Protein AF-F7X3C7-F1 (afdb_monomer_lite)

Organism: Sinorhizobium meliloti (strain SM11) (NCBI:txid707241)

Secondary structure (DSSP, 8-state):
-HHHHHHHHHTTS-HHHHHHHHHHHHHHHHHTS-HHHHHHHHHHHHHHHHHHHHHHHHHHH-TT--GGGTTT--

Radius of gyration: 15.15 Å; chains: 1; bounding box: 37×29×36 Å

Sequence (74 aa):
MIVEAIKPLLAGHPAEVQSVVLADLVATFIAGWSPNLRKKMLDALIANVGDLIPVNEMILFGPEGHPDREMTRQ

pLDDT: mean 89.84, std 11.64, range [40.25, 97.06]

Foldseek 3Di:
DVVVVVVVVLPPDDPVVSVVVVVVVLVVVLVPDDPVCSVVVVVVVVVVVVVCQQVVQCVVPNPVGDPCPVVVVD

Structure (mmCIF, N/CA/C/O backbone):
data_AF-F7X3C7-F1
#
_entry.id   AF-F7X3C7-F1
#
loop_
_atom_site.group_PDB
_atom_site.id
_atom_site.type_symbol
_atom_site.label_atom_id
_atom_site.label_alt_id
_atom_site.label_comp_id
_atom_site.label_asym_id
_atom_site.label_entity_id
_atom_site.label_seq_id
_atom_site.pdbx_PDB_ins_code
_atom_site.Cartn_x
_atom_site.Cartn_y
_atom_site.Cartn_z
_atom_site.occupancy
_atom_site.B_iso_or_equiv
_atom_site.auth_seq_id
_atom_site.auth_comp_id
_atom_site.auth_asym_id
_atom_site.auth_atom_id
_atom_site.pdbx_PDB_model_num
ATOM 1 N N . MET A 1 1 ? -0.910 -15.778 -6.774 1.00 68.81 1 MET A N 1
ATOM 2 C CA . MET A 1 1 ? -1.470 -15.089 -5.582 1.00 68.81 1 MET A CA 1
ATOM 3 C C . MET A 1 1 ? -2.563 -14.134 -6.040 1.00 68.81 1 MET A C 1
ATOM 5 O O . MET A 1 1 ? -2.485 -13.700 -7.180 1.00 68.81 1 MET A O 1
ATOM 9 N N . ILE A 1 2 ? -3.536 -13.775 -5.193 1.00 84.75 2 ILE A N 1
ATOM 10 C CA . ILE A 1 2 ? -4.596 -12.797 -5.543 1.00 84.75 2 ILE A CA 1
ATOM 11 C C . ILE A 1 2 ? -4.000 -11.469 -6.046 1.00 84.75 2 ILE A C 1
ATOM 13 O O . ILE A 1 2 ? -4.527 -10.869 -6.973 1.00 84.75 2 ILE A O 1
ATOM 17 N N . VAL A 1 3 ? -2.843 -11.070 -5.513 1.00 83.25 3 VAL A N 1
ATOM 18 C CA . VAL A 1 3 ? -2.081 -9.892 -5.958 1.00 83.25 3 VAL A CA 1
ATOM 19 C C . VAL A 1 3 ? -1.794 -9.901 -7.469 1.00 83.2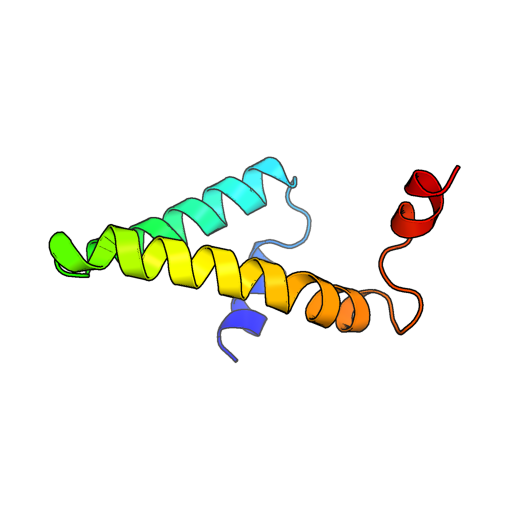5 3 VAL A C 1
ATOM 21 O O . VAL A 1 3 ? -1.924 -8.866 -8.114 1.00 83.25 3 VAL A O 1
ATOM 24 N N . GLU A 1 4 ? -1.486 -11.058 -8.066 1.00 88.88 4 GLU A N 1
ATOM 25 C CA . GLU A 1 4 ? -1.217 -11.161 -9.512 1.00 88.88 4 GLU A CA 1
ATOM 26 C C . GLU A 1 4 ? -2.469 -10.941 -10.368 1.00 88.88 4 GLU A C 1
ATOM 28 O O . GLU A 1 4 ? -2.355 -10.528 -11.515 1.00 88.88 4 GLU A O 1
ATOM 33 N N . ALA A 1 5 ? -3.664 -11.171 -9.817 1.00 91.12 5 ALA A N 1
ATOM 34 C CA . ALA A 1 5 ? -4.918 -10.875 -10.506 1.00 91.12 5 ALA A CA 1
ATOM 35 C C . ALA A 1 5 ? -5.279 -9.379 -10.450 1.00 91.12 5 ALA A C 1
ATOM 37 O O . ALA A 1 5 ? -6.007 -8.897 -11.312 1.00 91.12 5 ALA A O 1
ATOM 38 N N . ILE A 1 6 ? -4.766 -8.639 -9.459 1.00 89.50 6 ILE A N 1
ATOM 39 C CA . ILE A 1 6 ? -5.042 -7.205 -9.279 1.00 89.50 6 ILE A CA 1
ATOM 40 C C . ILE A 1 6 ? -4.100 -6.349 -10.132 1.00 89.50 6 ILE A C 1
ATOM 42 O O . ILE A 1 6 ? -4.540 -5.354 -10.704 1.00 89.50 6 ILE A O 1
ATOM 46 N N . LYS A 1 7 ? -2.822 -6.737 -10.265 1.00 89.69 7 LYS A N 1
ATOM 47 C CA . LYS A 1 7 ? -1.815 -5.968 -11.023 1.00 89.69 7 LYS A CA 1
ATOM 48 C C . LYS A 1 7 ? -2.282 -5.553 -12.434 1.00 89.69 7 LYS A C 1
ATOM 50 O O . LYS A 1 7 ? -2.148 -4.371 -12.745 1.00 89.69 7 LYS A O 1
ATOM 55 N N . PRO A 1 8 ? -2.876 -6.432 -13.271 1.00 92.81 8 PRO A N 1
ATOM 56 C CA . PRO A 1 8 ? -3.324 -6.046 -14.610 1.00 92.81 8 PRO A CA 1
ATOM 57 C C . PRO A 1 8 ? -4.470 -5.031 -14.611 1.00 92.81 8 PRO A C 1
ATOM 59 O O . PRO A 1 8 ? -4.603 -4.282 -15.569 1.00 92.81 8 PRO A O 1
ATOM 62 N N . LEU A 1 9 ? -5.286 -4.991 -13.552 1.00 93.75 9 LEU A N 1
ATOM 63 C CA . LEU A 1 9 ? -6.400 -4.043 -13.424 1.00 93.75 9 LEU A CA 1
ATOM 64 C C . LEU A 1 9 ? -5.919 -2.628 -13.086 1.00 93.75 9 LEU A C 1
ATOM 66 O O . LEU A 1 9 ? -6.621 -1.661 -13.350 1.00 93.75 9 LEU A O 1
ATOM 70 N N . LEU A 1 10 ? -4.736 -2.512 -12.478 1.00 93.00 10 LEU A N 1
ATOM 71 C CA . LEU A 1 10 ? -4.107 -1.232 -12.146 1.00 93.00 10 LEU A CA 1
ATOM 72 C C . LEU A 1 10 ? -3.142 -0.759 -13.243 1.00 93.00 10 LEU A C 1
ATOM 74 O O . LEU A 1 10 ? -2.861 0.435 -13.345 1.00 93.00 10 LEU A O 1
ATOM 78 N N . ALA A 1 11 ? -2.630 -1.681 -14.061 1.00 93.25 11 ALA A N 1
ATOM 79 C CA . ALA A 1 11 ? -1.650 -1.394 -15.099 1.00 93.25 11 ALA A CA 1
ATOM 80 C C . ALA A 1 11 ? -2.186 -0.398 -16.143 1.00 93.25 11 ALA A C 1
ATOM 82 O O . ALA A 1 11 ? -3.304 -0.523 -16.634 1.00 93.25 11 ALA A O 1
ATOM 83 N N . GLY A 1 12 ? -1.362 0.588 -16.507 1.00 92.25 12 GLY A N 1
ATOM 84 C CA . GLY A 1 12 ? -1.704 1.607 -17.507 1.00 92.25 12 GLY A CA 1
ATOM 85 C C . GLY A 1 12 ? -2.516 2.794 -16.975 1.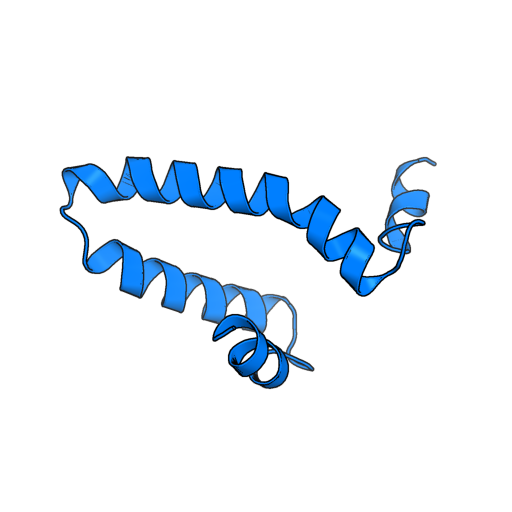00 92.25 12 GLY A C 1
ATOM 86 O O . GLY A 1 12 ? -2.679 3.778 -17.695 1.00 92.25 12 GLY A O 1
ATOM 87 N N . HIS A 1 13 ? -2.979 2.755 -15.723 1.00 96.69 13 HIS A N 1
ATOM 88 C CA . HIS A 1 13 ? -3.600 3.912 -15.077 1.00 96.69 13 HIS A CA 1
ATOM 89 C C . HIS A 1 13 ? -2.554 4.884 -14.499 1.00 96.69 13 HIS A C 1
ATOM 91 O O . HIS A 1 13 ? -1.471 4.441 -14.112 1.00 96.69 13 HIS A O 1
ATOM 97 N N . PRO A 1 14 ? -2.860 6.192 -14.379 1.00 96.88 14 PRO A N 1
ATOM 98 C CA . PRO A 1 14 ? -1.993 7.155 -13.692 1.00 96.88 14 PRO A CA 1
ATOM 99 C C . PRO A 1 14 ? -1.736 6.782 -12.226 1.00 96.88 14 PRO A C 1
ATOM 101 O O . PRO A 1 14 ? -2.584 6.155 -11.584 1.00 96.88 14 PRO A O 1
ATOM 104 N N . ALA A 1 15 ? -0.594 7.205 -11.677 1.00 93.75 15 ALA A N 1
ATOM 105 C CA . ALA A 1 15 ? -0.190 6.886 -10.305 1.00 93.75 15 ALA A CA 1
ATOM 106 C C . ALA A 1 15 ? -1.215 7.370 -9.263 1.00 93.75 15 ALA A C 1
ATOM 108 O O . ALA A 1 15 ? -1.481 6.677 -8.281 1.00 93.75 15 ALA A O 1
ATOM 109 N N . GLU A 1 16 ? -1.853 8.515 -9.503 1.00 95.88 16 GLU A N 1
ATOM 110 C CA . GLU A 1 16 ? -2.904 9.074 -8.652 1.00 95.88 16 GLU A CA 1
ATOM 111 C C . GLU A 1 16 ? -4.133 8.158 -8.597 1.00 95.88 16 GLU A C 1
ATOM 113 O O . GLU A 1 16 ? -4.702 7.942 -7.528 1.00 95.88 16 GLU A O 1
ATOM 118 N N . VAL A 1 17 ? -4.515 7.569 -9.735 1.00 96.44 17 VAL A N 1
ATOM 119 C CA . VAL A 1 17 ? -5.643 6.628 -9.816 1.00 96.44 17 VAL A CA 1
ATOM 120 C C . VAL A 1 17 ? -5.294 5.321 -9.113 1.00 96.44 17 VAL A C 1
ATOM 122 O O . VAL A 1 17 ? -6.079 4.839 -8.296 1.00 96.44 17 VAL A O 1
ATOM 125 N N . GLN A 1 18 ? -4.104 4.770 -9.377 1.00 95.81 18 GLN A N 1
ATOM 126 C CA . GLN A 1 18 ? -3.630 3.563 -8.693 1.00 95.81 18 GLN A CA 1
ATOM 127 C C . GLN A 1 18 ? -3.611 3.761 -7.167 1.00 95.81 18 GLN A C 1
ATOM 129 O O . GLN A 1 18 ? -4.069 2.893 -6.424 1.00 95.81 18 GLN A O 1
ATOM 134 N N . SER A 1 19 ? -3.145 4.926 -6.707 1.00 94.38 19 SER A N 1
ATOM 135 C CA . SER A 1 19 ? -3.081 5.297 -5.290 1.00 94.38 19 SER A CA 1
ATOM 136 C C . SER A 1 19 ? -4.457 5.307 -4.621 1.00 94.38 19 SER A C 1
ATOM 138 O O . SER A 1 19 ? -4.641 4.663 -3.587 1.00 94.38 19 SER A O 1
ATOM 140 N N . VAL A 1 20 ? -5.452 5.966 -5.227 1.00 96.50 20 VAL A N 1
ATOM 141 C CA . VAL A 1 20 ? -6.811 6.038 -4.661 1.00 96.50 20 VAL A CA 1
ATOM 142 C C . VAL A 1 20 ? -7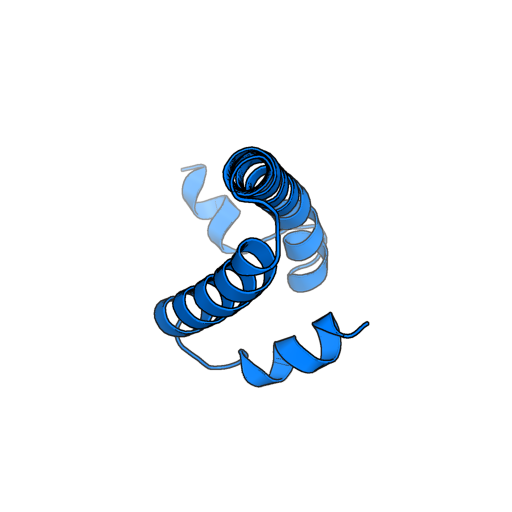.460 4.656 -4.578 1.00 96.50 20 VAL A C 1
ATOM 144 O O . VAL A 1 20 ? -8.060 4.331 -3.554 1.00 96.50 20 VAL A O 1
ATOM 147 N N . VAL A 1 21 ? -7.306 3.819 -5.609 1.00 95.25 21 VAL A N 1
ATOM 148 C CA . VAL A 1 21 ? -7.861 2.454 -5.607 1.00 95.25 21 VAL A CA 1
ATOM 149 C C . VAL A 1 21 ? -7.241 1.607 -4.494 1.00 95.25 21 VAL A C 1
ATOM 151 O O . VAL A 1 21 ? -7.956 0.938 -3.749 1.00 95.25 21 VAL A O 1
ATOM 154 N N . LEU A 1 22 ? -5.915 1.648 -4.343 1.00 94.12 22 LEU A N 1
ATOM 155 C CA . LEU A 1 22 ? -5.231 0.912 -3.278 1.00 94.12 22 LEU A CA 1
ATOM 156 C C . LEU A 1 22 ? -5.630 1.425 -1.887 1.00 94.12 22 LEU A C 1
ATOM 158 O O . LEU A 1 22 ? -5.838 0.616 -0.981 1.00 94.12 22 LEU A O 1
ATOM 162 N N . ALA A 1 23 ? -5.787 2.740 -1.722 1.00 95.44 23 ALA A N 1
ATOM 163 C CA . ALA A 1 23 ? -6.240 3.338 -0.471 1.00 95.44 23 ALA A CA 1
ATOM 164 C C . ALA A 1 23 ? -7.659 2.883 -0.093 1.00 95.44 23 ALA A C 1
ATOM 166 O O . ALA A 1 23 ? -7.884 2.516 1.060 1.00 95.44 23 ALA A O 1
ATOM 167 N N . ASP A 1 24 ? -8.592 2.849 -1.049 1.00 96.50 24 ASP A N 1
ATOM 168 C CA . ASP A 1 24 ? -9.972 2.401 -0.820 1.00 96.50 24 ASP A CA 1
ATOM 169 C C . ASP A 1 24 ? -10.049 0.910 -0.447 1.00 96.50 24 ASP A C 1
ATOM 171 O O . ASP A 1 24 ? -10.714 0.530 0.525 1.00 96.50 24 ASP A O 1
ATOM 175 N N . LEU A 1 25 ? -9.280 0.063 -1.142 1.00 93.88 25 LEU A N 1
ATOM 176 C CA . LEU A 1 25 ? -9.160 -1.357 -0.806 1.00 93.88 25 LEU A CA 1
ATOM 177 C C . LEU A 1 25 ? -8.629 -1.543 0.621 1.00 93.88 25 LEU A C 1
ATOM 179 O O . LEU A 1 25 ? -9.231 -2.263 1.421 1.00 93.88 25 LEU A O 1
ATOM 183 N N . VAL A 1 26 ? -7.531 -0.868 0.972 1.00 94.19 26 VAL A N 1
ATOM 184 C CA . VAL A 1 26 ? -6.941 -0.941 2.317 1.00 94.19 26 VAL A CA 1
ATOM 185 C C . VAL A 1 26 ? -7.919 -0.426 3.377 1.00 94.19 26 VAL A C 1
ATOM 187 O O . VAL A 1 26 ? -8.109 -1.087 4.402 1.00 94.19 26 VAL A O 1
ATOM 190 N N . ALA A 1 27 ? -8.586 0.704 3.132 1.00 95.00 27 ALA A N 1
ATOM 191 C CA . ALA A 1 27 ? -9.576 1.268 4.045 1.00 95.00 27 ALA A CA 1
ATOM 192 C C . ALA A 1 27 ? -10.739 0.298 4.296 1.00 95.00 27 ALA A C 1
ATOM 194 O O . ALA A 1 27 ? -11.131 0.105 5.450 1.00 95.00 27 ALA A O 1
ATOM 195 N N . THR A 1 28 ? -11.232 -0.369 3.249 1.00 95.50 28 THR A N 1
ATOM 196 C CA . THR A 1 28 ? -12.290 -1.384 3.345 1.00 95.50 28 THR A CA 1
ATOM 197 C C . THR A 1 28 ? -11.882 -2.547 4.253 1.00 95.50 28 THR A C 1
ATOM 199 O O . THR A 1 28 ? -12.640 -2.933 5.146 1.00 95.50 28 THR A O 1
ATOM 202 N N . PHE A 1 29 ? -10.663 -3.073 4.095 1.00 92.38 29 PHE A N 1
ATOM 203 C CA . PHE A 1 29 ? -10.157 -4.147 4.958 1.00 92.38 29 PHE A CA 1
ATOM 204 C C . PHE A 1 29 ? -9.984 -3.698 6.416 1.00 92.38 29 PHE A C 1
ATOM 206 O O . PHE A 1 29 ? -10.393 -4.413 7.333 1.00 92.38 29 PHE A O 1
ATOM 213 N N . ILE A 1 30 ? -9.433 -2.502 6.644 1.00 94.62 30 ILE A N 1
ATOM 214 C CA . ILE A 1 30 ? -9.233 -1.950 7.993 1.00 94.62 30 ILE A CA 1
ATOM 215 C C . ILE A 1 30 ? -10.572 -1.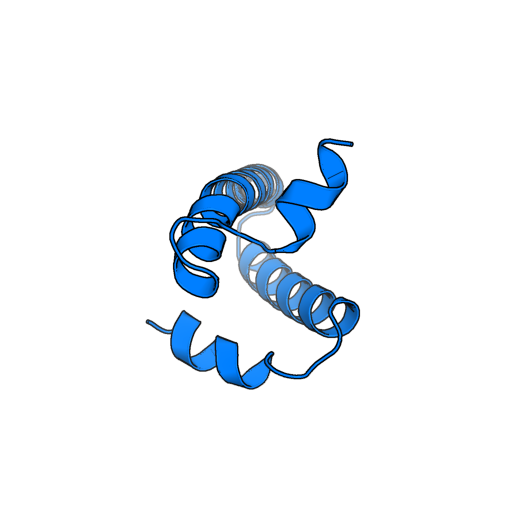664 8.684 1.00 94.62 30 ILE A C 1
ATOM 217 O O . ILE A 1 30 ? -10.697 -1.848 9.899 1.00 94.62 30 ILE A O 1
ATOM 221 N N . ALA A 1 31 ? -11.590 -1.236 7.935 1.00 95.25 31 ALA A N 1
ATOM 222 C CA . ALA A 1 31 ? -12.921 -0.976 8.470 1.00 95.25 31 ALA A CA 1
ATOM 223 C C . ALA A 1 31 ? -13.551 -2.228 9.106 1.00 95.25 31 ALA A C 1
ATOM 225 O O . ALA A 1 31 ? -14.280 -2.095 10.093 1.00 95.25 31 ALA A O 1
ATOM 226 N N . GLY A 1 32 ? -13.212 -3.425 8.611 1.00 95.31 32 GLY A N 1
ATOM 227 C CA . GLY A 1 32 ? -13.646 -4.705 9.178 1.00 95.31 32 GLY A CA 1
ATOM 228 C C . GLY A 1 32 ? -13.025 -5.053 10.538 1.00 95.31 32 GLY A C 1
ATOM 229 O O . GLY A 1 32 ? -13.525 -5.941 11.227 1.00 95.31 32 GLY A O 1
ATOM 230 N N . TRP A 1 33 ? -11.961 -4.367 10.965 1.00 95.06 33 TRP A N 1
ATOM 231 C CA . TRP A 1 33 ? -11.336 -4.586 12.272 1.00 95.06 33 TRP A CA 1
ATOM 232 C C . TRP A 1 33 ? -11.958 -3.731 13.375 1.00 95.06 33 TRP A C 1
ATOM 234 O O . TRP A 1 33 ? -12.543 -2.669 13.131 1.00 95.06 33 TRP A O 1
ATOM 244 N N . SER A 1 34 ? -11.770 -4.175 14.625 1.00 96.38 34 SER A N 1
ATOM 245 C CA . SER A 1 34 ? -12.210 -3.411 15.792 1.00 96.38 34 SER A CA 1
ATOM 246 C C . SER A 1 34 ? -11.552 -2.022 15.808 1.00 96.38 34 SER A C 1
ATOM 248 O O . SER A 1 34 ? -10.370 -1.906 15.465 1.00 96.38 34 SER A O 1
ATOM 250 N N . PRO A 1 35 ? -12.267 -0.960 16.229 1.00 95.06 35 PRO A N 1
ATOM 251 C CA . PRO A 1 35 ? -11.733 0.404 16.212 1.00 95.06 35 PRO A CA 1
ATOM 252 C C . PRO A 1 35 ? -10.375 0.547 16.913 1.00 95.06 35 PRO A C 1
ATOM 254 O O . PRO A 1 35 ? -9.490 1.234 16.408 1.00 95.06 35 PRO A O 1
ATOM 257 N N . ASN A 1 36 ? -10.176 -0.183 18.015 1.00 95.31 36 ASN A N 1
ATOM 258 C CA . ASN A 1 36 ? -8.942 -0.160 18.805 1.00 95.31 36 ASN A CA 1
ATOM 259 C C . ASN A 1 36 ? -7.725 -0.751 18.068 1.00 95.31 36 ASN A C 1
ATOM 261 O O . ASN A 1 36 ? -6.590 -0.448 18.428 1.00 95.31 36 ASN A O 1
ATOM 265 N N . LEU A 1 37 ? -7.936 -1.594 17.051 1.00 96.31 37 LEU A N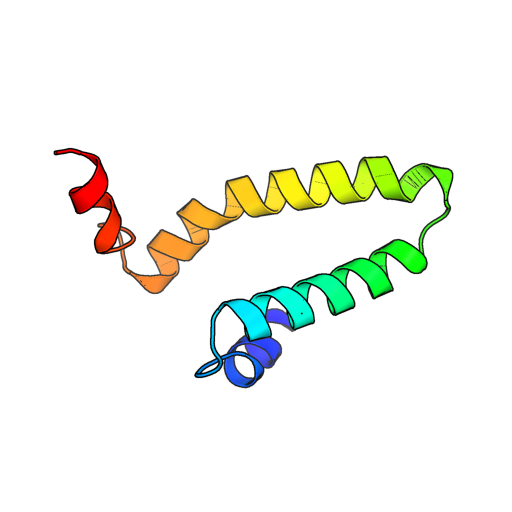 1
ATOM 266 C CA . LEU A 1 37 ? -6.856 -2.214 16.276 1.00 96.31 37 LEU A CA 1
ATOM 267 C C . LEU A 1 37 ? -6.491 -1.430 15.016 1.00 96.31 37 LEU A C 1
ATOM 269 O O . LEU A 1 37 ? -5.367 -1.564 14.537 1.00 96.31 37 LEU A O 1
ATOM 273 N N . ARG A 1 38 ? -7.402 -0.603 14.488 1.00 95.81 38 ARG A N 1
ATOM 274 C CA . ARG A 1 38 ? -7.246 0.032 13.168 1.00 95.81 38 ARG A CA 1
ATOM 275 C C . ARG A 1 38 ? -5.939 0.798 13.030 1.00 95.81 38 ARG A C 1
ATOM 277 O O . ARG A 1 38 ? -5.206 0.558 12.079 1.00 95.81 38 ARG A O 1
ATOM 284 N N . LYS A 1 39 ? -5.616 1.659 14.003 1.00 94.38 39 LYS A N 1
ATOM 285 C CA . LYS A 1 39 ? -4.377 2.449 13.965 1.00 94.38 39 LYS A CA 1
ATOM 286 C C . LYS A 1 39 ? -3.139 1.552 13.992 1.00 94.38 39 LYS A C 1
ATOM 288 O O . LYS A 1 39 ? -2.289 1.668 13.122 1.00 94.38 39 LYS A O 1
ATOM 293 N N . LYS A 1 40 ? -3.066 0.625 14.954 1.00 94.69 40 LYS A N 1
ATOM 294 C CA . LYS A 1 40 ? -1.922 -0.288 15.104 1.00 94.69 40 LYS A CA 1
ATOM 295 C C . LYS A 1 40 ? -1.679 -1.103 13.832 1.00 94.69 40 LYS A C 1
ATOM 297 O O . LYS A 1 40 ? -0.538 -1.278 13.421 1.00 94.69 40 LYS A O 1
ATOM 302 N N . MET A 1 41 ? -2.747 -1.613 13.226 1.00 94.62 41 MET A N 1
ATOM 303 C CA . MET A 1 41 ? -2.634 -2.441 12.031 1.00 94.62 41 MET A CA 1
ATOM 304 C C . MET A 1 41 ? -2.341 -1.620 10.772 1.00 94.62 41 MET A C 1
ATOM 306 O O . MET A 1 41 ? -1.605 -2.099 9.916 1.00 94.62 41 MET A O 1
ATOM 310 N N . LEU A 1 42 ? -2.858 -0.390 10.669 1.00 95.44 42 LEU A N 1
ATOM 311 C CA . LEU A 1 42 ? -2.486 0.537 9.599 1.00 95.44 42 LEU A CA 1
ATOM 312 C C . LEU A 1 42 ? -0.998 0.898 9.676 1.00 95.44 42 LEU A C 1
ATOM 314 O O . LEU A 1 42 ? -0.309 0.814 8.665 1.00 95.44 42 LEU A O 1
ATOM 318 N N . ASP A 1 43 ? -0.494 1.228 10.869 1.00 95.56 43 ASP A N 1
ATOM 319 C CA . ASP A 1 43 ? 0.926 1.540 11.080 1.00 95.56 43 ASP A CA 1
ATOM 320 C C . ASP A 1 43 ? 1.813 0.353 10.650 1.00 95.56 43 ASP A C 1
ATOM 322 O O . ASP A 1 43 ? 2.794 0.529 9.928 1.00 95.56 43 ASP A O 1
ATOM 326 N N . ALA A 1 44 ? 1.433 -0.874 11.028 1.00 95.12 44 ALA A N 1
ATOM 327 C CA . ALA A 1 44 ? 2.140 -2.088 10.619 1.00 95.12 44 ALA A CA 1
ATOM 328 C C . ALA A 1 44 ? 2.067 -2.339 9.102 1.00 95.12 44 ALA A C 1
ATOM 330 O O . ALA A 1 44 ? 3.048 -2.770 8.502 1.00 95.12 44 ALA A O 1
ATOM 331 N N . LEU A 1 45 ? 0.924 -2.061 8.466 1.00 95.38 45 LEU A N 1
ATOM 332 C CA . LEU A 1 45 ? 0.764 -2.185 7.017 1.00 95.38 45 LEU A CA 1
ATOM 333 C C . LEU A 1 45 ? 1.680 -1.206 6.279 1.00 95.38 45 LEU A C 1
ATOM 335 O O . LEU A 1 45 ? 2.359 -1.616 5.343 1.00 95.38 45 LEU A O 1
ATOM 339 N N . ILE A 1 46 ? 1.739 0.053 6.719 1.00 96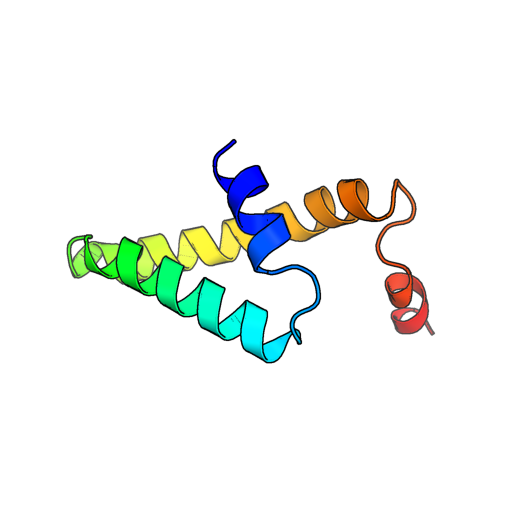.19 46 ILE A N 1
ATOM 340 C CA . ILE A 1 46 ? 2.624 1.072 6.138 1.00 96.19 46 ILE A CA 1
ATOM 341 C C . ILE A 1 46 ? 4.092 0.649 6.271 1.00 96.19 46 ILE A C 1
ATOM 343 O O . ILE A 1 46 ? 4.834 0.733 5.293 1.00 96.19 46 ILE A O 1
ATOM 347 N N . ALA A 1 47 ? 4.497 0.143 7.441 1.00 97.06 47 ALA A N 1
ATOM 348 C CA . ALA A 1 47 ? 5.853 -0.366 7.651 1.00 97.06 47 ALA A CA 1
ATOM 349 C C . ALA A 1 47 ? 6.184 -1.517 6.683 1.00 97.06 47 ALA A C 1
ATOM 351 O O . ALA A 1 47 ? 7.173 -1.447 5.959 1.00 97.06 47 ALA A O 1
ATOM 352 N N . ASN A 1 48 ? 5.297 -2.512 6.579 1.00 96.12 48 ASN A N 1
ATOM 353 C CA . ASN A 1 48 ? 5.473 -3.639 5.660 1.00 96.12 48 ASN A CA 1
ATOM 354 C C . ASN A 1 48 ? 5.540 -3.199 4.189 1.00 96.12 48 ASN A C 1
ATOM 356 O O . ASN A 1 48 ? 6.293 -3.778 3.411 1.00 96.12 48 ASN A O 1
ATOM 360 N N . VAL A 1 49 ? 4.754 -2.193 3.783 1.00 95.62 49 VAL A N 1
ATOM 361 C CA . VAL A 1 49 ? 4.839 -1.624 2.429 1.00 95.62 49 VAL A CA 1
ATOM 362 C C . VAL A 1 49 ? 6.223 -1.022 2.196 1.00 95.62 49 VAL A C 1
ATOM 364 O O . VAL A 1 49 ? 6.827 -1.313 1.166 1.00 95.62 49 VAL A O 1
ATOM 367 N N . GLY A 1 50 ? 6.746 -0.252 3.156 1.00 96.00 50 GLY A N 1
ATOM 368 C CA . GLY A 1 50 ? 8.103 0.299 3.102 1.00 96.00 50 GLY A CA 1
ATOM 369 C C . GLY A 1 50 ? 9.171 -0.776 2.890 1.00 96.00 50 GLY A C 1
ATOM 370 O O . GLY A 1 50 ? 10.004 -0.641 1.995 1.00 96.00 50 GLY A O 1
ATOM 371 N N . ASP A 1 51 ? 9.088 -1.875 3.639 1.00 95.94 51 ASP A N 1
ATOM 372 C CA . ASP A 1 51 ? 10.027 -3.000 3.533 1.00 95.94 51 ASP A CA 1
ATOM 373 C C . ASP A 1 51 ? 9.896 -3.769 2.205 1.00 95.94 51 ASP A C 1
ATOM 375 O O . ASP A 1 51 ? 10.875 -4.305 1.681 1.00 95.94 51 ASP A O 1
ATOM 379 N N . LEU A 1 52 ? 8.691 -3.818 1.627 1.00 95.06 52 LEU A N 1
ATOM 380 C CA . LEU A 1 52 ? 8.418 -4.530 0.376 1.00 95.06 52 LEU A CA 1
ATOM 381 C C . LEU A 1 52 ? 8.785 -3.738 -0.880 1.00 95.06 52 LEU A C 1
ATOM 383 O O . LEU A 1 52 ? 9.022 -4.358 -1.917 1.00 95.06 52 LEU A O 1
ATOM 387 N N . ILE A 1 53 ? 8.836 -2.404 -0.826 1.00 94.19 53 ILE A N 1
ATOM 388 C CA . ILE A 1 53 ? 9.231 -1.568 -1.972 1.00 94.19 53 ILE A CA 1
ATOM 389 C C . ILE A 1 53 ? 10.579 -2.005 -2.569 1.00 94.19 53 ILE A C 1
ATOM 391 O O . ILE A 1 53 ? 10.581 -2.333 -3.754 1.00 94.19 53 ILE A O 1
ATOM 395 N N . PRO A 1 54 ? 11.699 -2.099 -1.820 1.00 92.38 54 PRO A N 1
ATOM 396 C CA . PRO A 1 54 ? 12.979 -2.494 -2.410 1.00 92.38 54 PRO A CA 1
ATOM 397 C C . PRO A 1 54 ? 12.950 -3.917 -2.983 1.00 92.38 54 PRO A C 1
ATOM 399 O O . PRO A 1 54 ? 13.582 -4.182 -4.001 1.00 92.38 54 PRO A O 1
ATOM 402 N N . VAL A 1 55 ? 12.186 -4.830 -2.374 1.00 92.44 55 VAL A N 1
ATOM 403 C CA . VAL A 1 55 ? 12.013 -6.199 -2.887 1.00 92.44 55 VAL A CA 1
ATOM 404 C C . VAL A 1 55 ? 11.266 -6.193 -4.220 1.00 92.44 55 VAL A C 1
ATOM 406 O O . VAL A 1 55 ? 11.712 -6.811 -5.184 1.00 92.44 55 VAL A O 1
ATOM 409 N N . ASN A 1 56 ? 10.147 -5.474 -4.294 1.00 92.00 56 ASN A N 1
ATOM 410 C CA . ASN A 1 56 ? 9.341 -5.376 -5.509 1.00 92.00 56 ASN A CA 1
ATOM 411 C C . ASN A 1 56 ? 10.054 -4.595 -6.615 1.00 92.00 56 ASN A C 1
ATOM 413 O O . ASN A 1 56 ? 9.920 -4.950 -7.781 1.00 92.00 56 ASN A O 1
ATOM 417 N N . GLU A 1 57 ? 10.840 -3.581 -6.262 1.00 93.50 57 GLU A N 1
ATOM 418 C CA . GLU A 1 57 ? 11.695 -2.852 -7.196 1.00 93.50 57 GLU A CA 1
ATOM 419 C C . GLU A 1 57 ? 12.679 -3.804 -7.888 1.00 93.50 57 GLU A C 1
ATOM 421 O O . GLU A 1 57 ? 12.734 -3.833 -9.116 1.00 93.50 57 GLU A O 1
ATOM 426 N N . MET A 1 58 ? 13.373 -4.660 -7.127 1.00 92.62 58 MET A N 1
ATOM 427 C CA . MET A 1 58 ? 14.281 -5.662 -7.702 1.00 92.62 58 MET A CA 1
ATOM 428 C C . MET A 1 58 ? 13.560 -6.667 -8.608 1.00 92.62 58 MET A C 1
ATOM 430 O O . MET A 1 58 ? 14.120 -7.118 -9.604 1.00 92.62 58 MET A O 1
ATOM 434 N N . ILE A 1 59 ? 12.317 -7.029 -8.282 1.00 90.62 59 ILE A N 1
ATOM 435 C CA . ILE A 1 59 ? 11.506 -7.931 -9.113 1.00 90.62 59 ILE A CA 1
ATOM 436 C C . ILE A 1 59 ? 11.109 -7.255 -10.433 1.00 90.62 59 ILE A C 1
ATOM 438 O O . ILE A 1 59 ? 11.083 -7.915 -11.470 1.00 90.62 59 ILE A O 1
ATOM 442 N N . LEU A 1 60 ? 10.779 -5.962 -10.397 1.00 89.62 60 LEU A N 1
ATOM 443 C CA . LEU A 1 60 ? 10.296 -5.210 -11.557 1.00 89.62 60 LEU A CA 1
ATOM 444 C C . LEU A 1 60 ? 11.421 -4.779 -12.501 1.00 89.62 60 LEU A C 1
ATOM 446 O O . LEU A 1 60 ? 11.252 -4.852 -13.716 1.00 89.62 60 LEU A O 1
ATOM 450 N N . PHE A 1 61 ? 12.547 -4.330 -11.951 1.00 92.50 61 PHE A N 1
ATOM 451 C CA . PHE A 1 61 ? 13.623 -3.689 -12.714 1.00 92.50 61 PHE A CA 1
ATOM 452 C C . PHE A 1 61 ? 14.935 -4.486 -12.716 1.00 92.50 61 PHE A C 1
ATOM 454 O O . PHE A 1 61 ? 15.872 -4.135 -13.428 1.00 92.50 61 PHE A O 1
ATOM 461 N N . GLY A 1 62 ? 15.006 -5.588 -11.966 1.00 91.31 62 GLY A N 1
ATOM 462 C CA . GLY A 1 62 ? 16.223 -6.376 -11.799 1.00 91.31 62 GLY A CA 1
ATOM 463 C C . GLY A 1 62 ? 17.152 -5.830 -10.702 1.00 91.31 62 GLY A C 1
ATOM 464 O O . GLY A 1 62 ? 16.774 -4.929 -9.953 1.00 91.31 62 GLY A O 1
ATOM 465 N N . PRO A 1 63 ? 18.375 -6.381 -10.576 1.00 89.81 63 PRO A N 1
ATOM 466 C CA . PRO A 1 63 ? 19.294 -6.072 -9.473 1.00 89.81 63 PRO A CA 1
ATOM 467 C C . PRO A 1 63 ? 19.705 -4.597 -9.357 1.00 89.81 63 PRO A C 1
ATOM 469 O O . PRO A 1 63 ? 20.026 -4.151 -8.259 1.00 89.81 63 PRO A O 1
ATOM 472 N N . GLU A 1 64 ? 19.679 -3.854 -10.466 1.00 86.12 64 GLU A N 1
ATOM 473 C CA . GLU A 1 64 ? 20.034 -2.426 -10.523 1.00 86.12 64 GLU A CA 1
ATOM 474 C C . GLU A 1 64 ? 18.962 -1.518 -9.884 1.00 86.12 64 GLU A C 1
ATOM 476 O O . GLU A 1 64 ? 19.247 -0.389 -9.487 1.00 86.12 64 GLU A O 1
ATOM 481 N N . GLY A 1 65 ? 17.734 -2.021 -9.712 1.00 86.44 65 GLY A N 1
ATOM 482 C CA . GLY A 1 65 ? 16.628 -1.276 -9.113 1.00 86.44 65 GLY A CA 1
ATOM 483 C C . GLY A 1 65 ? 15.966 -0.271 -10.062 1.00 86.44 65 GLY A C 1
ATOM 484 O O . GLY A 1 65 ? 16.098 -0.356 -11.282 1.00 86.44 65 GLY A O 1
ATOM 485 N N . HIS A 1 66 ? 15.183 0.658 -9.504 1.00 89.00 66 HIS A N 1
ATOM 486 C CA . HIS A 1 66 ? 14.404 1.612 -10.299 1.00 89.00 66 HIS A CA 1
ATOM 487 C C . HIS A 1 66 ? 15.342 2.552 -11.082 1.00 89.00 66 HIS A C 1
ATOM 489 O O . HIS A 1 66 ? 16.258 3.106 -10.471 1.00 89.00 66 HIS A O 1
ATOM 495 N N . PRO A 1 67 ? 15.099 2.822 -12.380 1.00 85.81 67 PRO A N 1
ATOM 496 C CA . PRO A 1 67 ? 15.970 3.678 -13.199 1.00 85.81 67 PRO A CA 1
ATOM 497 C C . PRO A 1 67 ? 16.254 5.062 -12.588 1.00 85.81 67 PRO A C 1
ATOM 499 O O . PRO A 1 67 ? 17.379 5.551 -12.618 1.00 85.81 67 PRO A O 1
ATOM 502 N N . ASP A 1 68 ? 15.251 5.671 -11.954 1.00 86.62 68 ASP A N 1
ATOM 503 C CA . ASP A 1 68 ? 15.376 7.003 -11.338 1.00 86.62 68 ASP A CA 1
ATOM 504 C C . ASP A 1 68 ? 16.224 7.045 -10.049 1.00 86.62 68 ASP A C 1
ATOM 506 O O . ASP A 1 68 ? 16.505 8.126 -9.524 1.00 86.62 68 ASP A O 1
ATOM 510 N N . ARG A 1 69 ? 16.663 5.896 -9.520 1.00 72.50 69 ARG A N 1
ATOM 511 C CA . ARG A 1 69 ? 17.445 5.815 -8.274 1.00 72.50 69 ARG A CA 1
ATOM 512 C C . ARG A 1 69 ? 18.825 6.473 -8.390 1.00 72.50 69 ARG A C 1
ATOM 514 O O . ARG A 1 69 ? 19.375 6.928 -7.386 1.00 72.50 69 ARG A O 1
ATOM 521 N N . GLU A 1 70 ? 19.382 6.552 -9.598 1.00 59.12 70 GLU A N 1
ATOM 522 C CA . GLU A 1 70 ? 20.660 7.227 -9.862 1.00 59.12 70 GLU A CA 1
ATOM 523 C C . GLU A 1 70 ? 20.529 8.756 -9.931 1.00 59.12 70 GLU A C 1
ATOM 525 O O . GLU A 1 70 ? 21.467 9.467 -9.568 1.00 59.12 70 GLU A O 1
ATOM 530 N N . MET A 1 71 ? 19.356 9.282 -10.305 1.00 54.88 71 MET A N 1
ATOM 531 C CA . MET A 1 71 ? 19.128 10.729 -10.436 1.00 54.88 71 MET A CA 1
ATOM 532 C C . MET A 1 71 ? 19.110 11.470 -9.092 1.00 54.88 71 MET A C 1
ATOM 534 O O . MET A 1 71 ? 19.253 12.686 -9.067 1.00 54.88 71 MET A O 1
ATOM 538 N N . THR A 1 72 ? 18.951 10.763 -7.970 1.00 51.69 72 THR A N 1
ATOM 539 C CA . THR A 1 72 ? 18.942 11.352 -6.615 1.00 51.69 72 THR A CA 1
ATOM 540 C C . THR A 1 72 ? 20.316 11.352 -5.932 1.00 51.69 72 THR A C 1
ATOM 542 O O . THR A 1 72 ? 20.427 11.814 -4.797 1.00 51.69 72 THR A O 1
ATOM 545 N N . ARG A 1 73 ? 21.359 10.806 -6.579 1.00 48.72 73 ARG A N 1
ATOM 546 C CA . ARG A 1 73 ? 22.744 10.776 -6.061 1.00 48.72 73 ARG A CA 1
ATOM 547 C C . ARG A 1 73 ? 23.663 11.849 -6.672 1.00 48.72 73 ARG A C 1
ATOM 549 O O . ARG A 1 73 ? 24.856 11.835 -6.371 1.00 48.72 73 ARG A O 1
ATOM 556 N N . GLN A 1 74 ? 23.127 12.749 -7.499 1.00 40.25 74 GLN A N 1
ATOM 557 C CA . GLN A 1 74 ? 23.798 13.958 -8.003 1.00 40.25 74 GLN A CA 1
ATOM 558 C C . GLN A 1 74 ? 23.276 15.194 -7.270 1.00 40.25 74 GLN A C 1
ATOM 560 O O . GLN A 1 74 ? 24.086 16.125 -7.070 1.00 40.25 74 GLN A O 1
#